Protein AF-A0A328YJE9-F1 (afdb_monomer_lite)

Structure (mmCIF, N/CA/C/O backbone):
data_AF-A0A328YJE9-F1
#
_entry.id   AF-A0A328YJE9-F1
#
loop_
_atom_site.group_PDB
_atom_site.id
_atom_site.type_symbol
_atom_site.label_atom_id
_atom_site.label_alt_id
_atom_site.label_comp_id
_atom_site.label_asym_id
_atom_site.label_entity_id
_atom_site.label_seq_id
_atom_site.pdbx_PDB_ins_code
_atom_site.Cartn_x
_atom_site.Cartn_y
_atom_site.Cartn_z
_atom_site.occupancy
_atom_site.B_iso_or_equiv
_atom_site.auth_seq_id
_atom_site.auth_comp_id
_atom_site.auth_asym_id
_atom_site.auth_atom_id
_atom_site.pdbx_PDB_model_num
ATOM 1 N N . MET A 1 1 ? 4.072 -19.984 -20.478 1.00 50.81 1 MET A N 1
ATOM 2 C CA . MET A 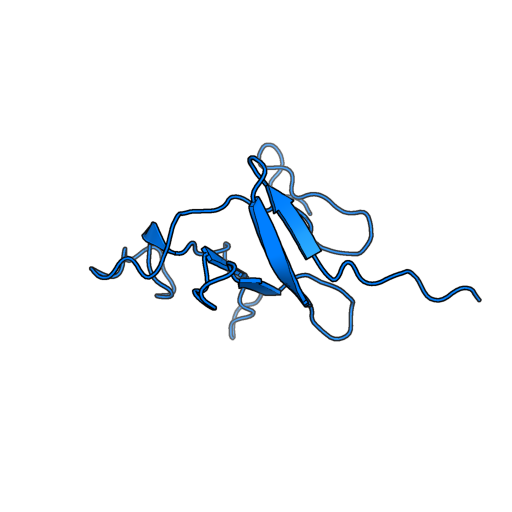1 1 ? 4.238 -18.990 -19.398 1.00 50.81 1 MET A CA 1
ATOM 3 C C . MET A 1 1 ? 2.851 -18.701 -18.850 1.00 50.81 1 MET A C 1
ATOM 5 O O . MET A 1 1 ? 2.006 -18.279 -19.626 1.00 50.81 1 MET A O 1
ATOM 9 N N . VAL A 1 2 ? 2.569 -19.048 -17.593 1.00 51.72 2 VAL A N 1
ATOM 10 C CA .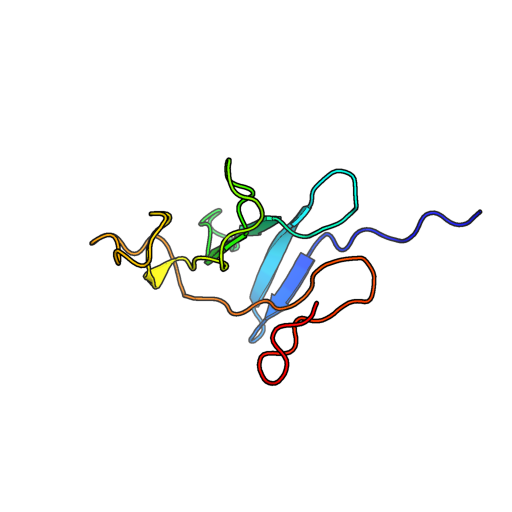 VAL A 1 2 ? 1.275 -18.738 -16.959 1.00 51.72 2 VAL A CA 1
ATOM 11 C C . VAL A 1 2 ? 1.365 -17.295 -16.453 1.00 51.72 2 VAL A C 1
ATOM 13 O O . VAL A 1 2 ? 2.320 -17.003 -15.733 1.00 51.72 2 VAL A O 1
ATOM 16 N N . PRO A 1 3 ? 0.466 -16.378 -16.846 1.00 53.09 3 PRO A N 1
ATOM 17 C CA . PRO A 1 3 ? 0.443 -15.043 -16.260 1.00 53.09 3 PRO A CA 1
ATOM 18 C C . PRO A 1 3 ? 0.160 -15.171 -14.759 1.00 53.09 3 PRO A C 1
ATOM 20 O O . PRO A 1 3 ? -0.763 -15.879 -14.359 1.00 53.09 3 PRO A O 1
ATOM 23 N N . CYS A 1 4 ? 0.982 -14.532 -13.926 1.00 59.38 4 CYS A N 1
ATOM 24 C CA . CYS A 1 4 ? 0.760 -14.522 -12.483 1.00 59.38 4 CYS A CA 1
ATOM 25 C C . CYS A 1 4 ? -0.558 -13.771 -12.203 1.00 59.38 4 CYS A C 1
ATOM 27 O O . CYS A 1 4 ? -0.723 -12.668 -12.732 1.00 59.38 4 CYS A O 1
ATOM 29 N N . PRO A 1 5 ? -1.517 -14.341 -11.452 1.00 67.69 5 PRO A N 1
ATOM 30 C CA . PRO A 1 5 ? -2.804 -13.698 -11.226 1.00 67.69 5 PRO A CA 1
ATOM 31 C C . PRO A 1 5 ? -2.628 -12.425 -10.394 1.00 67.69 5 PRO A C 1
ATOM 33 O O . PRO A 1 5 ? -2.098 -12.467 -9.285 1.00 67.69 5 PRO A O 1
ATOM 36 N N . THR A 1 6 ? -3.093 -11.294 -10.922 1.00 71.88 6 THR A N 1
ATOM 37 C CA . THR A 1 6 ? -3.148 -10.033 -10.179 1.00 71.88 6 THR A CA 1
ATOM 38 C C . THR A 1 6 ? -4.236 -10.135 -9.108 1.00 71.88 6 THR A C 1
ATOM 40 O O . THR A 1 6 ? -5.387 -10.433 -9.447 1.00 71.88 6 THR A O 1
ATOM 43 N N . PRO A 1 7 ? -3.929 -9.905 -7.821 1.00 74.06 7 PRO A N 1
ATOM 44 C CA . PRO A 1 7 ? -4.964 -9.841 -6.801 1.00 74.06 7 PRO A CA 1
ATOM 45 C C . PRO A 1 7 ? -5.860 -8.625 -7.068 1.00 74.06 7 PRO A C 1
ATOM 47 O O . PRO A 1 7 ? -5.386 -7.496 -7.128 1.00 74.06 7 PRO A O 1
ATOM 50 N N . VAL A 1 8 ? -7.163 -8.862 -7.233 1.00 85.44 8 VAL A N 1
ATOM 51 C CA . VAL A 1 8 ? -8.158 -7.808 -7.524 1.00 85.44 8 VAL A CA 1
ATOM 52 C C . VAL A 1 8 ? -8.936 -7.358 -6.284 1.00 85.44 8 VAL A C 1
ATOM 54 O O . VAL A 1 8 ? -9.574 -6.306 -6.293 1.00 85.44 8 VAL A O 1
ATOM 57 N N . ALA A 1 9 ? -8.891 -8.140 -5.202 1.00 89.81 9 ALA A N 1
ATOM 58 C CA . ALA A 1 9 ? -9.545 -7.813 -3.944 1.00 89.81 9 ALA A CA 1
ATOM 59 C C . ALA A 1 9 ? -8.851 -8.464 -2.739 1.00 89.81 9 ALA A C 1
ATOM 61 O O . ALA A 1 9 ? -8.252 -9.533 -2.861 1.00 89.81 9 ALA A O 1
ATOM 62 N N . ALA A 1 10 ? -8.985 -7.838 -1.570 1.00 90.00 10 ALA A N 1
ATOM 63 C CA . ALA A 1 10 ? -8.581 -8.383 -0.277 1.00 90.00 10 ALA A CA 1
ATOM 64 C C . ALA A 1 10 ? -9.779 -8.428 0.674 1.00 90.00 10 ALA A C 1
ATOM 66 O O . ALA A 1 10 ? -10.580 -7.492 0.714 1.00 90.00 10 ALA A O 1
ATOM 67 N N . GLN A 1 11 ? -9.883 -9.495 1.465 1.00 92.31 11 GLN A N 1
ATOM 68 C CA . GLN A 1 11 ? -10.805 -9.546 2.594 1.00 92.31 11 GLN A CA 1
ATOM 69 C C . GLN A 1 11 ? -10.031 -9.256 3.880 1.00 92.31 11 GLN A C 1
ATOM 71 O O . GLN A 1 11 ? -9.144 -10.018 4.256 1.00 92.31 11 GLN A O 1
ATOM 76 N N . ILE A 1 12 ? -10.365 -8.155 4.551 1.00 90.06 12 ILE A N 1
ATOM 77 C CA . ILE A 1 12 ? -9.694 -7.692 5.770 1.00 90.06 12 ILE A CA 1
ATOM 78 C C . ILE A 1 12 ? -10.777 -7.460 6.819 1.00 90.06 12 ILE A C 1
ATOM 80 O O . ILE A 1 12 ? -11.766 -6.780 6.550 1.00 90.06 12 ILE A O 1
ATOM 84 N N . ASN A 1 13 ? -10.646 -8.084 7.993 1.00 89.31 13 ASN A N 1
ATOM 85 C CA . ASN A 1 13 ? -11.652 -8.023 9.065 1.00 89.31 13 ASN A CA 1
ATOM 86 C C . ASN A 1 13 ? -13.087 -8.346 8.585 1.00 89.31 13 ASN A C 1
ATOM 88 O O . ASN A 1 13 ? -14.061 -7.730 9.011 1.00 89.31 13 ASN A O 1
ATOM 92 N N . GLY A 1 14 ? -13.224 -9.288 7.644 1.00 91.44 14 GLY A N 1
ATOM 93 C CA . GLY A 1 14 ? -14.513 -9.684 7.066 1.00 91.44 14 GLY A CA 1
ATOM 94 C C . GLY A 1 14 ? -15.091 -8.723 6.017 1.00 91.44 14 GLY A C 1
ATOM 95 O O . GLY A 1 14 ? -16.133 -9.030 5.441 1.00 91.44 14 GLY A O 1
ATOM 96 N N . ARG A 1 15 ? -14.425 -7.602 5.711 1.00 92.06 15 ARG A N 1
ATOM 97 C CA . ARG A 1 15 ? -14.850 -6.620 4.700 1.00 92.06 15 ARG A CA 1
ATOM 98 C C . ARG A 1 15 ? -14.037 -6.786 3.419 1.00 92.06 15 ARG A C 1
ATOM 100 O O . ARG A 1 15 ? -12.837 -7.041 3.472 1.00 92.06 15 ARG A O 1
ATOM 107 N N . LEU A 1 16 ? -14.697 -6.656 2.268 1.00 93.50 16 LEU A N 1
ATOM 108 C CA . LEU A 1 16 ? -14.035 -6.717 0.966 1.00 93.50 16 LEU A CA 1
ATOM 109 C C . LEU A 1 16 ? -13.510 -5.334 0.570 1.00 93.50 16 LEU A C 1
ATOM 111 O O . LEU A 1 16 ? -14.235 -4.338 0.657 1.00 93.50 16 LEU A O 1
ATOM 115 N N . HIS A 1 17 ? -12.274 -5.304 0.085 1.00 93.94 17 HIS A N 1
ATOM 116 C CA . HIS A 1 17 ? -11.625 -4.125 -0.467 1.00 93.94 17 HIS A CA 1
ATOM 117 C C . HIS A 1 17 ? -11.165 -4.406 -1.891 1.00 93.94 17 HIS A C 1
ATOM 119 O O . HIS A 1 17 ? -10.513 -5.422 -2.132 1.00 93.94 17 HIS A O 1
ATOM 125 N N . ALA A 1 18 ? -11.486 -3.512 -2.824 1.00 94.19 18 ALA A N 1
ATOM 126 C CA . ALA A 1 18 ? -10.965 -3.600 -4.183 1.00 94.19 18 ALA A CA 1
ATOM 127 C C . ALA A 1 18 ? -9.511 -3.114 -4.204 1.00 94.19 18 ALA A C 1
ATOM 129 O O . ALA A 1 18 ? -9.203 -2.076 -3.606 1.00 94.19 18 ALA A O 1
ATOM 130 N N . ILE A 1 19 ? -8.649 -3.874 -4.879 1.00 91.75 19 ILE A N 1
ATOM 131 C CA . ILE A 1 19 ? -7.227 -3.572 -5.052 1.00 91.75 19 ILE A CA 1
ATOM 132 C C . ILE A 1 19 ? -7.036 -2.929 -6.422 1.00 91.75 19 ILE A C 1
ATOM 134 O O . ILE A 1 19 ? -7.425 -3.496 -7.441 1.00 91.75 19 ILE A O 1
ATOM 138 N N . ASP A 1 20 ? -6.405 -1.762 -6.428 1.00 91.06 20 ASP A N 1
ATOM 139 C CA . ASP A 1 20 ? -5.844 -1.141 -7.623 1.00 91.06 20 ASP A CA 1
ATOM 140 C C . ASP A 1 20 ? -4.322 -1.337 -7.586 1.00 91.06 20 ASP A C 1
ATOM 142 O O . ASP A 1 20 ? -3.664 -0.990 -6.594 1.00 91.06 20 ASP A O 1
ATOM 146 N N . ALA A 1 21 ? -3.783 -1.956 -8.633 1.00 88.06 21 ALA A N 1
ATOM 147 C CA . ALA A 1 21 ? -2.386 -2.353 -8.746 1.00 88.06 21 ALA A CA 1
ATOM 148 C C . ALA A 1 21 ? -1.753 -1.741 -10.001 1.00 88.06 21 ALA A C 1
ATOM 150 O O . ALA A 1 21 ? -2.424 -1.525 -11.009 1.00 88.06 21 ALA A O 1
ATOM 151 N N . ASP A 1 22 ? -0.449 -1.468 -9.946 1.00 85.62 22 ASP A N 1
ATOM 152 C CA . ASP A 1 22 ? 0.289 -0.981 -11.111 1.00 85.62 22 ASP A CA 1
ATOM 153 C C . ASP A 1 22 ? 0.593 -2.096 -12.133 1.00 85.62 22 ASP A C 1
ATOM 155 O O . ASP A 1 22 ? 0.217 -3.259 -11.977 1.00 85.62 22 ASP A O 1
ATOM 159 N N . HIS A 1 23 ? 1.295 -1.736 -13.209 1.00 83.12 23 HIS A N 1
ATOM 160 C CA . HIS A 1 23 ? 1.655 -2.644 -14.302 1.00 83.12 23 HIS A CA 1
ATOM 161 C C . HIS A 1 23 ? 2.582 -3.806 -13.891 1.00 83.12 23 HIS A C 1
ATOM 163 O O . HIS A 1 23 ? 2.786 -4.722 -14.688 1.00 83.12 23 HIS A O 1
ATOM 169 N N . LEU A 1 24 ? 3.139 -3.780 -12.675 1.00 83.94 24 LEU A N 1
ATOM 170 C CA . LEU A 1 24 ? 3.956 -4.848 -12.093 1.00 83.94 24 LEU A CA 1
ATOM 171 C C . LEU A 1 24 ? 3.158 -5.716 -11.110 1.00 83.94 24 LEU A C 1
ATOM 173 O O . LEU A 1 24 ? 3.734 -6.582 -10.451 1.00 83.94 24 LEU A O 1
ATOM 177 N N . ASN A 1 25 ? 1.837 -5.517 -11.035 1.00 80.12 25 ASN A N 1
ATOM 178 C CA . ASN A 1 25 ? 0.936 -6.119 -10.055 1.00 80.12 25 ASN A CA 1
ATOM 179 C C . ASN A 1 25 ? 1.231 -5.707 -8.605 1.00 80.12 25 ASN A C 1
ATOM 181 O O . ASN A 1 25 ? 0.819 -6.410 -7.682 1.00 80.12 25 ASN A O 1
ATOM 185 N N . THR A 1 26 ? 1.899 -4.571 -8.392 1.00 84.81 26 THR A N 1
ATOM 186 C CA . THR A 1 26 ? 2.121 -4.028 -7.050 1.00 84.81 26 THR A CA 1
ATOM 187 C C . THR A 1 26 ? 0.878 -3.252 -6.611 1.00 84.81 26 THR A C 1
ATOM 189 O O . THR A 1 26 ? 0.494 -2.300 -7.297 1.00 84.81 26 THR A O 1
ATOM 192 N N . PRO A 1 27 ? 0.227 -3.600 -5.486 1.00 88.75 27 PRO A N 1
ATOM 193 C CA . PRO A 1 27 ? -0.907 -2.845 -4.969 1.00 88.75 27 PRO A CA 1
ATOM 194 C C . PRO A 1 27 ? -0.519 -1.400 -4.653 1.00 88.75 27 PRO A C 1
ATOM 196 O O . PRO A 1 27 ? 0.413 -1.136 -3.892 1.00 88.75 27 PRO A O 1
ATOM 199 N N . ARG A 1 28 ? -1.267 -0.447 -5.210 1.00 89.38 28 ARG A N 1
ATOM 200 C CA . ARG A 1 28 ? -1.068 0.993 -4.988 1.00 89.38 28 ARG A CA 1
ATOM 201 C C . ARG A 1 28 ? -2.190 1.622 -4.179 1.00 89.38 28 ARG A C 1
ATOM 203 O O . ARG A 1 28 ? -1.970 2.657 -3.551 1.00 89.38 28 ARG A O 1
ATOM 210 N N . ARG A 1 29 ? -3.379 1.012 -4.154 1.00 91.12 29 ARG A N 1
ATOM 211 C CA . ARG A 1 29 ? -4.544 1.565 -3.454 1.00 91.12 29 ARG A CA 1
ATOM 212 C C . ARG A 1 29 ? -5.575 0.489 -3.111 1.00 91.12 29 ARG A C 1
ATOM 214 O O . ARG A 1 29 ? -5.842 -0.395 -3.919 1.00 91.12 29 ARG A O 1
ATOM 221 N N . LEU A 1 30 ? -6.200 0.616 -1.938 1.00 92.62 30 LEU A N 1
ATOM 222 C CA . LEU A 1 30 ? -7.388 -0.148 -1.542 1.00 92.62 30 LEU A CA 1
ATOM 223 C C . LEU A 1 30 ? -8.595 0.783 -1.401 1.00 92.62 30 LEU A C 1
ATOM 225 O O . LEU A 1 30 ? -8.490 1.874 -0.830 1.00 92.62 30 LEU A O 1
ATOM 229 N N . THR A 1 31 ? -9.758 0.325 -1.866 1.00 92.62 31 THR A N 1
ATOM 230 C CA . THR A 1 31 ? -11.043 1.020 -1.674 1.00 92.62 31 THR A CA 1
ATOM 231 C C . THR A 1 31 ? -12.074 0.139 -0.980 1.00 92.62 31 THR A C 1
ATOM 233 O O . THR A 1 31 ? -12.125 -1.066 -1.214 1.00 92.62 31 THR A O 1
ATOM 236 N N . ASN A 1 32 ? -12.887 0.722 -0.094 1.00 92.75 32 ASN A N 1
ATOM 237 C CA . ASN A 1 32 ? -14.019 0.028 0.528 1.00 92.75 32 ASN A CA 1
ATOM 238 C C . ASN A 1 32 ? -15.255 0.007 -0.396 1.00 92.75 32 ASN A C 1
ATOM 240 O O . ASN A 1 32 ? -15.264 0.612 -1.467 1.00 92.75 32 ASN A O 1
ATOM 244 N N . ALA A 1 33 ? -16.328 -0.658 0.040 1.00 92.50 33 ALA A N 1
ATOM 245 C CA . ALA A 1 33 ? -17.580 -0.764 -0.717 1.00 92.50 33 ALA A CA 1
ATOM 246 C C . ALA A 1 33 ? -18.276 0.588 -0.993 1.00 92.50 33 ALA A C 1
ATOM 248 O O . ALA A 1 33 ? -19.153 0.664 -1.848 1.00 92.50 33 ALA A O 1
ATOM 249 N N . GLN A 1 34 ? -17.896 1.652 -0.281 1.00 91.12 34 GLN A N 1
ATOM 250 C CA . GLN A 1 34 ? -18.383 3.018 -0.488 1.00 91.12 34 GLN A CA 1
ATOM 251 C C . GLN A 1 34 ? -17.506 3.805 -1.482 1.00 91.12 34 GLN A C 1
ATOM 253 O O . GLN A 1 34 ? -17.752 4.986 -1.714 1.00 91.12 34 GLN A O 1
ATOM 258 N N . GLY A 1 35 ? -16.465 3.184 -2.050 1.00 88.56 35 GLY A N 1
ATOM 259 C CA . GLY A 1 35 ? -15.502 3.832 -2.944 1.00 88.56 35 GLY A CA 1
ATOM 260 C C . GLY A 1 35 ? -14.472 4.709 -2.225 1.00 88.56 35 GLY A C 1
ATOM 261 O O . GLY A 1 35 ? -13.671 5.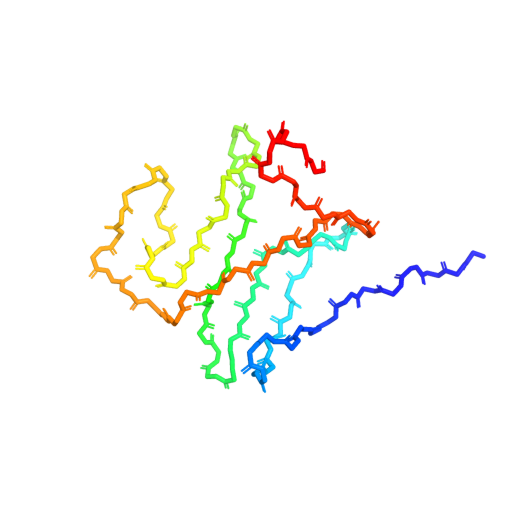376 -2.883 1.00 88.56 35 GLY A O 1
ATOM 262 N N . GLN A 1 36 ? -14.456 4.712 -0.889 1.00 89.19 36 GLN A N 1
ATOM 263 C CA . GLN A 1 36 ? -13.481 5.472 -0.111 1.00 89.19 36 GLN A CA 1
ATOM 264 C C . GLN A 1 36 ? -12.134 4.763 -0.139 1.00 89.19 36 GLN A C 1
ATOM 266 O O . GLN A 1 36 ? -12.060 3.544 0.029 1.00 89.19 36 GLN A O 1
ATOM 271 N N . VAL A 1 37 ? -11.065 5.534 -0.314 1.00 88.25 37 VAL A N 1
ATOM 272 C CA . VAL A 1 37 ? -9.705 5.024 -0.153 1.00 88.25 37 VAL A CA 1
ATOM 273 C C . VAL A 1 37 ? -9.447 4.790 1.337 1.00 88.25 37 VAL A C 1
ATOM 275 O O . VAL A 1 37 ? -9.815 5.606 2.179 1.00 88.25 37 VAL A O 1
ATOM 278 N N . VAL A 1 38 ? -8.886 3.629 1.664 1.00 90.25 38 VAL A N 1
ATOM 279 C CA . VAL A 1 38 ? -8.619 3.210 3.056 1.00 90.25 38 VAL A CA 1
ATOM 280 C C . VAL A 1 38 ? -7.137 2.936 3.308 1.00 90.25 38 VAL A C 1
ATOM 282 O O . VAL A 1 38 ? -6.678 2.981 4.449 1.00 90.25 38 VAL A O 1
ATOM 285 N N . TRP A 1 39 ? -6.381 2.730 2.228 1.00 90.25 39 TRP A N 1
ATOM 286 C CA . TRP A 1 39 ? -4.934 2.559 2.199 1.00 90.25 39 TRP A CA 1
ATOM 287 C C . TRP A 1 39 ? -4.412 2.952 0.811 1.00 90.25 39 TRP A C 1
ATOM 289 O O . TRP A 1 39 ? -5.075 2.677 -0.196 1.00 90.25 39 TRP A O 1
ATOM 299 N N . GLN A 1 40 ? -3.236 3.573 0.741 1.00 88.94 40 GLN A N 1
ATOM 300 C CA . GLN A 1 40 ? -2.518 3.801 -0.514 1.00 88.94 40 GLN A CA 1
ATOM 301 C C . GLN A 1 40 ? -1.005 3.760 -0.315 1.00 88.94 40 GLN A C 1
ATOM 303 O O . GLN A 1 40 ? -0.500 4.133 0.743 1.00 88.94 40 GLN A O 1
ATOM 308 N N . TRP A 1 41 ? -0.282 3.413 -1.374 1.00 85.75 41 TRP A N 1
ATOM 309 C CA . TRP A 1 41 ? 1.172 3.421 -1.405 1.00 85.75 41 TRP A CA 1
ATOM 310 C C . TRP A 1 41 ? 1.683 4.142 -2.654 1.00 85.75 41 TRP A C 1
ATOM 312 O O . TRP A 1 41 ? 1.663 3.600 -3.759 1.00 85.75 41 TRP A O 1
ATOM 322 N N . LEU A 1 42 ? 2.088 5.403 -2.481 1.00 78.44 42 LEU A N 1
ATOM 323 C CA . LEU A 1 42 ? 2.473 6.279 -3.587 1.00 78.44 42 LEU A CA 1
ATOM 324 C C . LEU A 1 42 ? 3.958 6.165 -3.933 1.00 78.44 42 LEU A C 1
ATOM 326 O O . LEU A 1 42 ? 4.821 6.139 -3.054 1.00 78.44 42 LEU A O 1
ATOM 330 N N . VAL A 1 43 ? 4.238 6.223 -5.234 1.00 76.25 43 VAL A N 1
ATOM 331 C CA . VAL A 1 43 ? 5.568 6.536 -5.761 1.00 76.25 43 VAL A CA 1
ATOM 332 C C . VAL A 1 43 ? 5.722 8.054 -5.794 1.00 76.25 43 VAL A C 1
ATOM 334 O O . VAL A 1 43 ? 4.856 8.764 -6.307 1.00 76.25 43 VAL A O 1
ATOM 337 N N . THR A 1 44 ? 6.821 8.557 -5.249 1.00 73.12 44 THR A N 1
ATOM 338 C CA . THR A 1 44 ? 7.170 9.982 -5.237 1.00 73.12 44 THR A CA 1
ATOM 339 C C . THR A 1 44 ? 8.401 10.246 -6.100 1.00 73.12 44 THR A C 1
ATOM 341 O O . THR A 1 44 ? 9.058 9.316 -6.565 1.00 73.12 44 THR A O 1
ATOM 344 N N . GLY A 1 45 ? 8.769 11.521 -6.268 1.00 70.81 45 GLY A N 1
ATOM 345 C CA . GLY A 1 45 ? 10.014 11.900 -6.947 1.00 70.81 45 GLY A CA 1
ATOM 346 C C . GLY A 1 45 ? 11.293 11.357 -6.288 1.00 70.81 45 GLY A C 1
ATOM 347 O O . GLY A 1 45 ? 12.338 11.362 -6.930 1.00 70.81 45 GLY A O 1
ATOM 348 N N . PHE A 1 46 ? 11.214 10.861 -5.047 1.00 75.31 46 PHE A N 1
ATOM 349 C CA . PHE A 1 46 ? 12.335 10.283 -4.295 1.00 75.31 46 PHE A CA 1
ATOM 350 C C . PHE A 1 46 ? 12.237 8.757 -4.119 1.00 75.31 46 PHE A C 1
ATOM 352 O O . PHE A 1 46 ? 13.010 8.183 -3.358 1.00 75.31 46 PHE A O 1
ATOM 359 N N . GLY A 1 47 ? 11.302 8.095 -4.809 1.00 74.94 47 GLY A N 1
ATOM 360 C CA . GLY A 1 47 ? 11.020 6.667 -4.644 1.00 74.94 47 GLY A CA 1
ATOM 361 C C . GLY A 1 47 ? 9.725 6.402 -3.875 1.00 74.94 47 GLY A C 1
ATOM 362 O O . GLY A 1 47 ? 8.855 7.272 -3.772 1.00 74.94 47 GLY A O 1
ATOM 363 N N . GLU A 1 48 ? 9.565 5.177 -3.381 1.00 73.88 48 GLU A N 1
ATOM 364 C CA . GLU A 1 48 ? 8.365 4.756 -2.654 1.00 73.88 48 GLU A CA 1
ATOM 365 C C . GLU A 1 48 ? 8.338 5.377 -1.253 1.00 73.88 48 GLU A C 1
ATOM 367 O O . GLU A 1 48 ? 9.296 5.272 -0.489 1.00 73.88 48 GLU A O 1
ATOM 372 N N . ALA A 1 49 ? 7.238 6.049 -0.916 1.00 77.12 49 ALA A N 1
ATOM 373 C CA . ALA A 1 49 ? 7.012 6.573 0.430 1.00 77.12 49 ALA A CA 1
ATOM 374 C C . ALA A 1 49 ? 6.285 5.535 1.287 1.00 77.12 49 ALA A C 1
ATOM 376 O O . ALA A 1 49 ? 5.659 4.642 0.740 1.00 77.12 49 ALA A O 1
ATOM 377 N N . ASN A 1 50 ? 6.279 5.654 2.616 1.00 78.81 50 ASN A N 1
ATOM 378 C CA . ASN A 1 50 ? 5.449 4.766 3.440 1.00 78.81 50 ASN A CA 1
ATOM 379 C C . ASN A 1 50 ? 3.958 4.857 3.045 1.00 78.81 50 ASN A C 1
ATOM 381 O O . ASN A 1 50 ? 3.493 5.941 2.669 1.00 78.81 50 ASN A O 1
ATOM 385 N N . PRO A 1 51 ? 3.191 3.751 3.130 1.00 80.62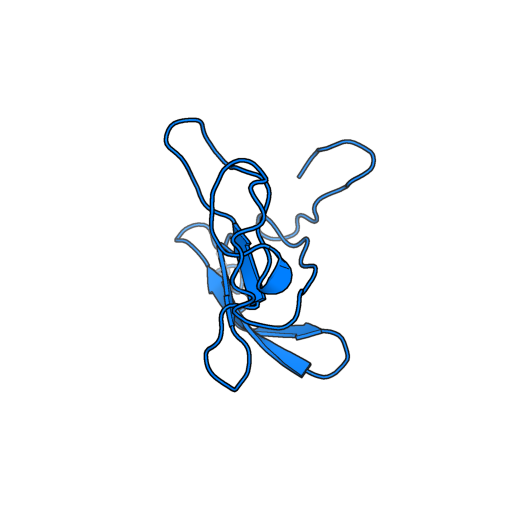 51 PRO A N 1
ATOM 386 C CA . PRO A 1 51 ? 1.765 3.795 2.852 1.00 80.62 51 PRO A CA 1
ATOM 387 C C . PRO A 1 51 ? 1.032 4.770 3.772 1.00 80.62 51 PRO A C 1
ATOM 389 O O . PRO A 1 51 ? 1.335 4.868 4.961 1.00 80.62 51 PRO A O 1
ATOM 392 N N . THR A 1 52 ? 0.027 5.453 3.234 1.00 83.12 52 THR A N 1
ATOM 393 C CA . THR A 1 52 ? -0.903 6.265 4.021 1.00 83.12 52 THR A CA 1
ATOM 394 C C . THR A 1 52 ? -2.247 5.561 4.135 1.00 83.12 52 THR A C 1
ATOM 396 O O . THR A 1 52 ? -2.620 4.745 3.289 1.00 83.12 52 THR A O 1
ATOM 399 N N . THR A 1 53 ? -2.988 5.858 5.200 1.00 84.75 53 THR A N 1
ATOM 400 C CA . THR A 1 53 ? -4.304 5.257 5.451 1.00 84.75 53 THR A CA 1
ATOM 401 C C . THR A 1 53 ? -5.408 6.301 5.357 1.00 84.75 53 THR A C 1
ATOM 403 O O . THR A 1 53 ? -5.158 7.507 5.416 1.00 84.75 53 THR A O 1
ATOM 406 N N . GLY A 1 54 ? -6.658 5.837 5.273 1.00 76.00 54 GLY A N 1
ATOM 407 C CA . GLY A 1 54 ? -7.827 6.714 5.322 1.00 76.00 54 GLY A CA 1
ATOM 408 C C . GLY A 1 54 ? -7.868 7.612 6.568 1.00 76.00 54 GLY A C 1
ATOM 409 O O . GLY A 1 54 ? -8.421 8.708 6.490 1.00 76.00 54 GLY A O 1
ATOM 410 N N . ALA A 1 55 ? -7.240 7.201 7.678 1.00 72.00 55 ALA A N 1
ATOM 411 C CA . ALA A 1 55 ? -7.227 7.949 8.936 1.00 72.00 55 ALA A CA 1
ATOM 412 C C . ALA A 1 55 ? -6.221 9.111 8.963 1.00 72.00 55 ALA A C 1
ATOM 414 O O . ALA A 1 55 ? -6.503 10.145 9.566 1.00 72.00 55 ALA A O 1
ATOM 415 N N . THR A 1 56 ? -5.068 8.960 8.306 1.00 65.88 56 THR A N 1
ATOM 416 C CA . THR A 1 56 ? -3.993 9.972 8.276 1.00 65.88 56 THR A CA 1
ATOM 417 C C . THR A 1 56 ? -4.171 11.002 7.160 1.00 65.88 56 THR A C 1
ATOM 419 O O . THR A 1 56 ? -3.421 11.973 7.076 1.00 65.88 56 THR A O 1
ATOM 422 N N . GLY A 1 57 ? -5.139 10.780 6.269 1.00 65.12 57 GLY A N 1
ATOM 423 C CA . GLY A 1 57 ? -5.214 11.486 4.999 1.00 65.12 57 GLY A CA 1
ATOM 424 C C . GLY A 1 57 ? -4.085 11.091 4.042 1.00 65.12 57 GLY A C 1
ATOM 425 O O . GLY A 1 57 ? -3.218 10.276 4.356 1.00 65.12 57 GLY A O 1
ATOM 426 N N . TYR A 1 58 ? -4.115 11.667 2.839 1.00 67.12 58 TYR A N 1
ATOM 427 C CA . TYR A 1 58 ? -3.186 11.343 1.744 1.00 67.12 58 TYR A CA 1
ATOM 428 C C . TYR A 1 58 ? -2.015 12.322 1.619 1.00 67.12 58 TYR A C 1
ATOM 430 O O . TYR A 1 58 ? -1.348 12.352 0.585 1.00 67.12 58 TYR A O 1
ATOM 438 N N 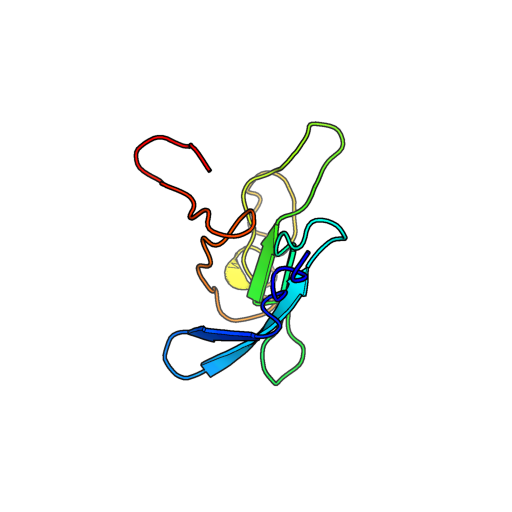. ALA A 1 59 ? -1.777 13.136 2.650 1.00 58.91 59 ALA A N 1
ATOM 439 C CA . ALA A 1 59 ? -0.631 14.032 2.698 1.00 58.91 59 ALA A CA 1
ATOM 440 C C . ALA A 1 59 ? 0.669 13.222 2.846 1.00 58.91 59 ALA A C 1
ATOM 442 O O . ALA A 1 59 ? 0.740 12.245 3.591 1.00 58.91 59 ALA A O 1
ATOM 443 N N . GLN A 1 60 ? 1.693 13.612 2.091 1.00 56.16 60 GLN A N 1
ATOM 444 C CA . GLN A 1 60 ? 3.033 13.032 2.161 1.00 56.16 60 GLN A CA 1
ATOM 445 C C . GLN A 1 60 ? 3.823 13.720 3.282 1.00 56.16 60 GLN A C 1
ATOM 447 O O . GLN A 1 60 ? 3.764 14.939 3.398 1.00 56.16 60 GLN A O 1
ATOM 452 N N . GLY A 1 61 ? 4.570 12.952 4.084 1.00 55.38 61 GLY A N 1
ATOM 453 C CA . GLY A 1 61 ? 5.435 13.495 5.144 1.00 55.38 61 GLY A CA 1
ATOM 454 C C . GLY A 1 61 ? 4.952 13.296 6.585 1.00 55.38 61 GLY A C 1
ATOM 455 O O . GLY A 1 61 ? 5.489 13.925 7.488 1.00 55.38 61 GLY A O 1
ATOM 456 N N . GLY A 1 62 ? 3.960 12.432 6.831 1.00 49.78 62 GLY A N 1
ATOM 457 C CA . GLY A 1 62 ? 3.483 12.154 8.196 1.00 49.78 62 GLY A CA 1
ATOM 458 C C . GLY A 1 62 ? 2.664 13.290 8.818 1.00 49.78 62 GLY A C 1
ATOM 459 O O . GLY A 1 62 ? 2.254 13.192 9.973 1.00 49.78 62 GLY A O 1
ATOM 460 N N . GLU A 1 63 ? 2.377 14.346 8.055 1.00 50.12 63 GLU A N 1
ATOM 461 C CA . GLU A 1 63 ? 1.364 15.321 8.423 1.00 50.12 63 GLU A CA 1
ATOM 462 C C . GLU A 1 63 ? 0.002 14.630 8.356 1.00 50.12 63 GLU A C 1
ATOM 464 O O . GLU A 1 63 ? -0.544 14.406 7.276 1.00 50.12 63 GLU A O 1
ATOM 469 N N . THR A 1 64 ? -0.538 14.250 9.516 1.00 51.41 64 THR A N 1
ATOM 470 C CA . THR A 1 64 ? -1.934 13.829 9.647 1.00 51.41 64 THR A CA 1
ATOM 471 C C . THR A 1 64 ? -2.799 14.953 9.099 1.00 51.41 64 THR A C 1
ATOM 473 O O . THR A 1 64 ? -3.031 15.967 9.762 1.00 51.41 64 THR A O 1
ATOM 476 N N . GLY A 1 65 ? -3.265 14.795 7.863 1.00 53.69 65 GLY A N 1
ATOM 477 C CA . GLY A 1 65 ? -4.252 15.690 7.302 1.00 53.69 65 GLY A CA 1
ATOM 478 C C . GLY A 1 65 ? -5.462 15.647 8.225 1.00 53.69 65 GLY A C 1
ATOM 479 O O . GLY A 1 65 ? -5.967 14.572 8.531 1.00 53.69 65 GLY A O 1
ATOM 480 N N . LEU A 1 66 ? -5.948 16.811 8.652 1.00 53.53 66 LEU A N 1
ATOM 481 C CA . LEU A 1 66 ? -7.114 17.000 9.533 1.00 53.53 66 LEU A CA 1
ATOM 482 C C . LEU A 1 66 ? -8.431 16.370 9.009 1.00 53.53 66 LEU A C 1
ATOM 484 O O . LEU A 1 66 ? -9.501 16.595 9.571 1.00 53.53 66 LEU A O 1
ATOM 488 N N . ARG A 1 67 ? -8.384 15.608 7.911 1.00 57.31 67 ARG A N 1
ATOM 489 C CA . ARG A 1 67 ? -9.499 14.903 7.287 1.00 57.31 67 ARG A CA 1
ATOM 490 C C . ARG A 1 67 ? -9.206 13.407 7.235 1.00 57.31 67 ARG A C 1
ATOM 492 O O . ARG A 1 67 ? -8.368 12.957 6.460 1.00 57.31 67 ARG A O 1
ATOM 499 N N . SER A 1 68 ? -9.972 12.655 8.019 1.00 63.88 68 SER A N 1
ATOM 500 C CA . SER A 1 68 ? -10.187 11.226 7.798 1.00 63.88 68 SER A CA 1
ATOM 501 C C . SER A 1 68 ? -11.090 11.033 6.581 1.00 63.88 68 SER A C 1
ATOM 503 O O . SER A 1 68 ? -12.177 11.607 6.510 1.00 63.88 68 SER A O 1
ATOM 505 N N . TYR A 1 69 ? -10.648 10.213 5.634 1.00 66.06 69 TYR A N 1
ATOM 506 C CA . TYR A 1 69 ? -11.391 9.871 4.418 1.00 66.06 69 TYR A CA 1
ATOM 507 C C . TYR A 1 69 ? -11.975 8.450 4.461 1.00 66.06 69 TYR A C 1
ATOM 509 O O . TYR A 1 69 ? -12.737 8.085 3.568 1.00 66.06 69 TYR A O 1
ATOM 517 N N . GLY A 1 70 ? -11.654 7.671 5.499 1.00 70.88 70 GLY A N 1
ATOM 518 C CA . GLY A 1 70 ? -12.132 6.304 5.697 1.00 70.88 70 GLY A CA 1
ATOM 519 C C . GLY A 1 70 ? -11.472 5.618 6.896 1.00 70.88 70 GLY A C 1
ATOM 520 O O . GLY A 1 70 ? -10.589 6.184 7.540 1.00 70.88 70 GLY A O 1
ATOM 521 N N . GLU A 1 71 ? -11.907 4.391 7.185 1.00 79.75 71 GLU A N 1
ATOM 522 C CA . GLU A 1 71 ? -11.273 3.501 8.168 1.00 79.75 71 GLU A CA 1
ATOM 523 C C . GLU A 1 71 ? -9.801 3.248 7.798 1.00 79.75 71 GLU A C 1
ATOM 525 O O . GLU A 1 71 ? -9.474 3.097 6.618 1.00 79.75 71 GLU A O 1
ATOM 530 N N . ALA A 1 72 ? -8.909 3.200 8.792 1.00 76.94 72 ALA A N 1
ATOM 531 C CA . ALA A 1 72 ? -7.526 2.800 8.560 1.00 76.94 72 ALA A CA 1
ATOM 532 C C . ALA A 1 72 ? -7.451 1.292 8.321 1.00 76.94 72 ALA A C 1
ATOM 534 O O . ALA A 1 72 ? -7.852 0.501 9.171 1.00 76.94 72 ALA A O 1
ATOM 535 N N . VAL A 1 73 ? -6.889 0.902 7.181 1.00 85.00 73 VAL A N 1
ATOM 536 C CA . VAL A 1 73 ? -6.636 -0.499 6.849 1.00 85.00 73 VAL A CA 1
ATOM 537 C C . VAL A 1 73 ? -5.135 -0.710 6.736 1.00 85.00 73 VAL A C 1
ATOM 539 O O . VAL A 1 73 ? -4.447 0.057 6.063 1.00 85.00 73 VAL A O 1
ATOM 542 N N . ARG A 1 74 ? -4.628 -1.760 7.385 1.00 83.94 74 ARG A N 1
ATOM 543 C CA . ARG A 1 74 ? -3.256 -2.229 7.196 1.00 83.94 74 ARG A CA 1
ATOM 544 C C . ARG A 1 74 ? -3.210 -3.225 6.043 1.00 83.94 74 ARG A C 1
ATOM 546 O O . ARG A 1 74 ? -4.037 -4.134 5.980 1.00 83.94 74 ARG A O 1
ATOM 553 N N . PHE A 1 75 ? -2.249 -3.045 5.145 1.00 84.06 75 PHE A N 1
ATOM 554 C CA . PHE A 1 75 ? -2.063 -3.911 3.991 1.00 84.06 75 PHE A CA 1
ATOM 555 C C . PHE A 1 75 ? -0.585 -3.963 3.603 1.00 84.06 75 PHE A C 1
ATOM 557 O O . PHE A 1 75 ? 0.000 -2.941 3.243 1.00 84.06 75 PHE A O 1
ATOM 564 N N . ASP A 1 76 ? -0.006 -5.160 3.695 1.00 80.00 76 ASP A N 1
ATOM 565 C CA . ASP A 1 76 ? 1.444 -5.375 3.610 1.00 80.00 76 ASP A CA 1
ATOM 566 C C . ASP A 1 76 ? 1.868 -6.107 2.325 1.00 80.00 76 ASP A C 1
ATOM 568 O O . ASP A 1 76 ? 3.048 -6.387 2.150 1.00 80.00 76 ASP A O 1
ATOM 572 N N . LEU A 1 77 ? 0.942 -6.426 1.408 1.00 75.12 77 LEU A N 1
ATOM 573 C CA . LEU A 1 77 ? 1.292 -7.069 0.136 1.00 75.12 77 LEU A CA 1
ATOM 574 C C . LEU A 1 77 ? 1.983 -6.064 -0.799 1.00 75.12 77 LEU A C 1
ATOM 576 O O . LEU A 1 77 ? 1.468 -4.967 -1.035 1.00 75.12 77 LEU A O 1
ATOM 580 N N . ARG A 1 78 ? 3.140 -6.456 -1.331 1.00 71.06 78 ARG A N 1
ATOM 581 C CA . ARG A 1 78 ? 4.015 -5.624 -2.166 1.00 71.06 78 ARG A CA 1
ATOM 582 C C . ARG A 1 78 ? 4.074 -6.200 -3.582 1.00 71.06 78 ARG A C 1
ATOM 584 O O . ARG A 1 78 ? 3.053 -6.243 -4.263 1.00 71.06 78 ARG A O 1
ATOM 591 N N . TYR A 1 79 ? 5.239 -6.657 -4.029 1.00 64.38 79 TYR A N 1
ATOM 592 C CA . TYR A 1 79 ? 5.393 -7.373 -5.294 1.00 64.38 79 TYR A CA 1
ATOM 593 C C . TYR A 1 79 ? 4.711 -8.750 -5.249 1.00 64.38 79 TYR A C 1
ATOM 595 O O . TYR A 1 79 ? 4.404 -9.250 -4.161 1.00 64.38 79 TYR A O 1
ATOM 603 N N . PRO A 1 80 ? 4.471 -9.404 -6.403 1.00 63.41 80 PRO A N 1
ATOM 604 C CA . PRO A 1 80 ? 3.878 -10.737 -6.440 1.00 63.41 80 PRO A CA 1
ATOM 605 C C . PRO A 1 80 ? 4.602 -11.723 -5.509 1.00 63.41 80 PRO A C 1
ATOM 607 O O . PRO A 1 80 ? 5.729 -12.131 -5.774 1.00 63.41 80 PRO A O 1
ATOM 610 N N . GLY A 1 81 ? 3.936 -12.111 -4.419 1.00 63.22 81 GLY A N 1
ATOM 611 C CA . GLY A 1 81 ? 4.473 -13.044 -3.425 1.00 63.22 81 GLY A CA 1
ATOM 612 C C . GLY A 1 81 ? 5.348 -12.427 -2.325 1.00 63.22 81 GLY A C 1
ATOM 613 O O . GLY A 1 81 ? 5.884 -13.187 -1.524 1.00 63.22 81 GLY A O 1
ATOM 614 N N . GLN A 1 82 ? 5.478 -11.098 -2.246 1.00 67.19 82 GLN A N 1
ATOM 615 C CA . GLN A 1 82 ? 6.223 -10.412 -1.183 1.00 67.19 82 GLN A CA 1
ATOM 616 C C . GLN A 1 82 ? 5.295 -9.722 -0.176 1.00 67.19 82 GLN A C 1
ATOM 618 O O . GLN A 1 82 ? 4.295 -9.091 -0.536 1.00 67.19 82 GLN A O 1
ATOM 623 N N . VAL A 1 83 ? 5.651 -9.854 1.101 1.00 63.81 83 VAL A N 1
ATOM 624 C CA . VAL A 1 83 ? 4.996 -9.213 2.243 1.00 63.81 83 VAL A CA 1
ATOM 625 C C . VAL A 1 83 ? 6.016 -8.281 2.883 1.00 63.81 83 VAL A C 1
ATOM 627 O O . VAL A 1 83 ? 7.163 -8.676 3.071 1.00 63.81 83 VAL A O 1
ATOM 630 N N . TRP A 1 84 ? 5.601 -7.056 3.194 1.00 59.69 84 TRP A N 1
ATOM 631 C CA . TRP A 1 84 ? 6.417 -6.104 3.937 1.00 59.69 84 TRP A CA 1
ATOM 632 C C . TRP A 1 84 ? 6.696 -6.622 5.349 1.00 59.69 84 TRP A C 1
ATOM 634 O O . TRP A 1 84 ? 5.758 -6.918 6.093 1.00 59.69 84 TRP A O 1
ATOM 644 N N . ASP A 1 85 ? 7.973 -6.686 5.715 1.00 63.50 85 ASP A N 1
ATOM 645 C CA . ASP A 1 85 ? 8.411 -7.012 7.066 1.00 63.50 85 ASP A CA 1
ATOM 646 C C . ASP A 1 85 ? 8.786 -5.733 7.833 1.00 63.50 85 ASP A C 1
ATOM 648 O O . ASP A 1 85 ? 9.750 -5.037 7.506 1.00 63.50 85 ASP A O 1
ATOM 652 N N . GLU A 1 86 ? 8.012 -5.420 8.876 1.00 56.78 86 GLU A N 1
ATOM 653 C CA . GLU A 1 86 ? 8.258 -4.266 9.749 1.00 56.78 86 GLU A CA 1
ATOM 654 C C . GLU A 1 86 ? 9.520 -4.404 10.607 1.00 56.78 86 GLU A C 1
ATOM 656 O O . GLU A 1 86 ? 10.039 -3.385 11.062 1.00 56.78 86 GLU A O 1
ATOM 661 N N . GLU A 1 87 ? 10.025 -5.622 10.826 1.00 57.22 87 GLU A N 1
ATOM 662 C CA . GLU A 1 87 ? 11.205 -5.861 11.661 1.00 57.22 87 GLU A CA 1
ATOM 663 C C . GLU A 1 87 ? 12.509 -5.536 10.918 1.00 57.22 87 GLU A C 1
ATOM 665 O O . GLU A 1 87 ? 13.445 -4.993 11.508 1.00 57.22 87 GLU A O 1
ATOM 670 N N . THR A 1 88 ? 12.564 -5.809 9.612 1.00 55.62 88 THR A N 1
ATOM 671 C CA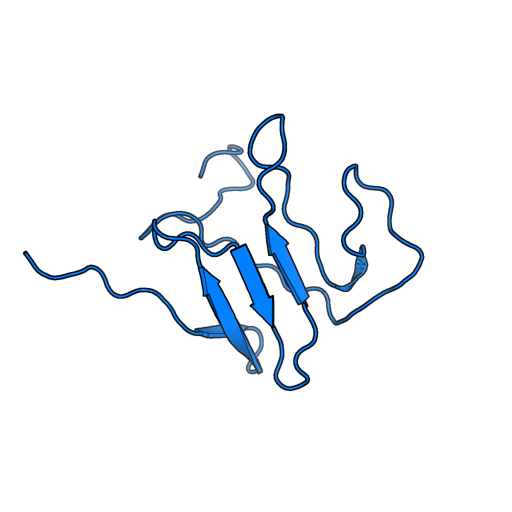 . THR A 1 88 ? 13.762 -5.588 8.785 1.00 55.62 88 THR A CA 1
ATOM 672 C C . THR A 1 88 ? 13.669 -4.374 7.861 1.00 55.62 88 THR A C 1
ATOM 674 O O . THR A 1 88 ? 14.697 -3.908 7.366 1.00 55.62 88 THR A O 1
ATOM 677 N N . GLY A 1 89 ? 12.465 -3.836 7.633 1.00 55.72 89 GLY A N 1
ATOM 678 C CA . GLY A 1 89 ? 12.232 -2.758 6.669 1.00 55.72 89 GLY A CA 1
ATOM 679 C C . GLY A 1 89 ? 12.440 -3.196 5.216 1.00 55.72 89 GLY A C 1
ATOM 680 O O . GLY A 1 89 ? 12.717 -2.355 4.359 1.00 55.72 89 GLY A O 1
ATOM 681 N N . LEU A 1 90 ? 12.357 -4.503 4.947 1.00 50.19 90 LEU A N 1
ATOM 682 C CA . LEU A 1 90 ? 12.533 -5.089 3.623 1.00 50.19 90 LEU A CA 1
ATOM 683 C C . LEU A 1 90 ? 11.197 -5.618 3.090 1.00 50.19 90 LEU A C 1
ATOM 685 O O . LEU A 1 90 ? 10.382 -6.185 3.821 1.00 50.19 90 LEU A O 1
ATOM 689 N N . GLY A 1 91 ? 10.992 -5.426 1.788 1.00 52.72 91 GLY A N 1
ATOM 690 C CA . GLY A 1 91 ? 9.839 -5.889 1.024 1.00 52.72 91 GLY A CA 1
ATOM 691 C C . GLY A 1 91 ? 10.188 -6.071 -0.438 1.00 52.72 91 GLY A C 1
ATOM 692 O O . GLY A 1 91 ? 11.201 -5.487 -0.886 1.00 52.72 91 GLY A O 1
#

Organism: NCBI:txid78229

pLDDT: mean 75.18, std 14.04, range [49.78, 94.19]

Radius of gyration: 13.47 Å; chains: 1; bounding box: 32×36×31 Å

Foldseek 3Di:
DDPQDQDQWDQDPNFIWGFDADPQSFTAFTAGPVRFTAKGWDQDPVGTADIDGLQQPPDGDSNSDPGRRDHHDDDQGGGRPDGQDPVVRDD

Secondary structure (DSSP, 8-state):
-PPPPPP-EEEETTEEEEEEE-TTS-EEEEE-TTS-EEEE--EETTEEPPPEETTT-S-SSS---S---S------B-STT-B-BTTTTB-

Sequence (91 aa):
MVPCPTPVAAQINGRLHAIDADHLNTPRRLTNAQGQVVWQWLVTGFGEANPTTGATGYAQGGETGLRSYGEAVRFDLRYPGQVWDEETGLG